Protein AF-A0A1V5FKQ6-F1 (afdb_monomer)

Secondary structure (DSSP, 8-state):
----------HHHHHHHHHHHT-SSHHHHHHHHHHHHHHHHHHHHHGGGTTT-S-PPPHHHHHHHHHHHHHSPPGGGS--

Sequence (80 aa):
MHLKLTIGVPGVMLKELMRLTGARTRREAVVTAIAEFNRSKRSAQLRRYIGTCRDFISLEESMRLLAFARTSPDPVEKER

Mean predicted aligned error: 11.43 Å

Solvent-accessible surface area (backbone atoms only — not comparable to full-atom values): 5145 Å² total; per-residue (Å²): 139,89,84,89,82,90,77,96,68,58,68,71,58,50,54,51,42,24,64,74,64,68,35,94,44,75,68,53,20,53,52,53,50,52,52,52,50,52,53,54,49,52,56,58,58,53,56,76,50,65,85,66,66,83,81,68,76,48,72,68,56,49,51,50,52,55,50,47,64,72,70,50,76,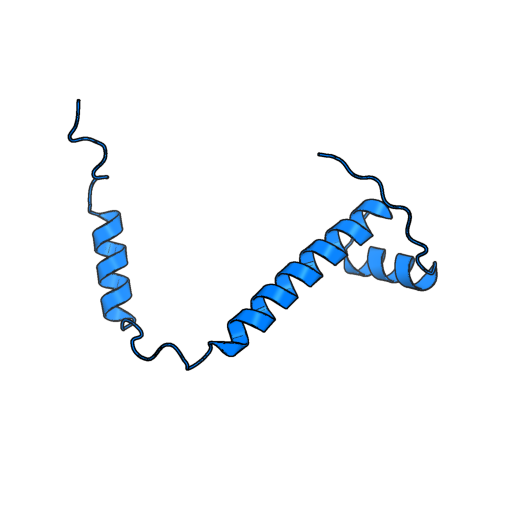72,84,79,77,82,76,126

Structure (mmCIF, N/CA/C/O backbone):
data_AF-A0A1V5FKQ6-F1
#
_entry.id   AF-A0A1V5FKQ6-F1
#
loop_
_atom_site.group_PDB
_atom_site.id
_atom_site.type_symbol
_atom_site.label_atom_id
_atom_site.label_alt_id
_atom_site.label_comp_id
_atom_site.label_asym_id
_atom_site.label_entity_id
_atom_site.label_seq_id
_atom_site.pdbx_PDB_ins_code
_atom_site.Cartn_x
_atom_site.Cartn_y
_atom_site.Cartn_z
_atom_site.occupancy
_atom_site.B_iso_or_equiv
_atom_site.auth_seq_id
_atom_site.auth_comp_id
_atom_site.auth_asym_id
_atom_site.auth_atom_id
_atom_site.pdbx_PDB_model_num
ATOM 1 N N . MET A 1 1 ? -8.698 20.240 -1.407 1.00 54.44 1 MET A N 1
ATOM 2 C CA . MET A 1 1 ? -10.102 19.963 -1.026 1.00 54.44 1 MET A CA 1
ATOM 3 C C . MET A 1 1 ? -10.142 18.766 -0.086 1.00 54.44 1 MET A C 1
ATOM 5 O O . MET A 1 1 ? -9.458 17.787 -0.355 1.00 54.44 1 MET A O 1
ATOM 9 N N . HIS A 1 2 ? -10.881 18.847 1.022 1.00 66.69 2 HIS A N 1
ATOM 10 C CA . HIS A 1 2 ? -11.078 17.731 1.954 1.00 66.69 2 HIS A CA 1
ATOM 11 C C . HIS A 1 2 ? -12.444 17.095 1.684 1.00 66.69 2 HIS A C 1
ATOM 13 O O . HIS A 1 2 ? -13.463 17.758 1.848 1.00 66.69 2 HIS A O 1
ATOM 19 N N . LEU A 1 3 ? -12.457 15.822 1.284 1.00 82.56 3 LEU A N 1
ATOM 20 C CA . LEU A 1 3 ? -13.681 15.039 1.134 1.00 82.56 3 LEU A CA 1
ATOM 21 C C . LEU A 1 3 ? -13.778 14.018 2.272 1.00 82.56 3 LEU A C 1
ATOM 23 O O . LEU A 1 3 ? -12.783 13.389 2.652 1.00 82.56 3 LEU A O 1
ATOM 27 N N . LYS A 1 4 ? -14.982 13.857 2.820 1.00 85.00 4 LYS A N 1
ATOM 28 C CA . LYS A 1 4 ? -15.284 12.880 3.863 1.00 85.00 4 LYS A CA 1
ATOM 29 C C . LYS A 1 4 ? -16.150 11.785 3.252 1.00 85.00 4 LYS A C 1
ATOM 31 O O . LYS A 1 4 ? -17.222 12.063 2.733 1.00 85.00 4 LYS A O 1
ATOM 36 N N . LEU A 1 5 ? -15.656 10.555 3.306 1.00 88.62 5 LEU A N 1
ATOM 37 C CA . LEU A 1 5 ? -16.340 9.367 2.812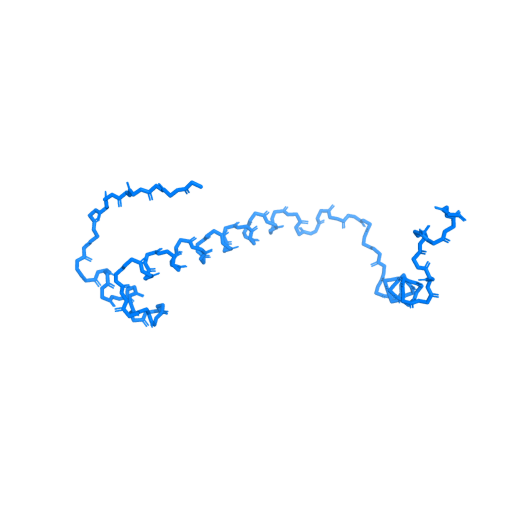 1.00 88.62 5 LEU A CA 1
ATOM 38 C C . LEU A 1 5 ? -16.542 8.396 3.979 1.00 88.62 5 LEU A C 1
ATOM 40 O O . LEU A 1 5 ? -15.607 8.159 4.747 1.00 88.62 5 LEU A O 1
ATOM 44 N N . THR A 1 6 ? -17.745 7.835 4.096 1.00 92.25 6 THR A N 1
ATOM 45 C CA . THR A 1 6 ? -18.073 6.781 5.064 1.00 92.25 6 THR A CA 1
ATOM 46 C C . THR A 1 6 ? -18.061 5.440 4.342 1.00 92.25 6 THR A C 1
ATOM 48 O O . THR A 1 6 ? -18.837 5.236 3.414 1.00 92.25 6 THR A O 1
ATOM 51 N N . ILE A 1 7 ? -17.183 4.530 4.763 1.00 89.06 7 ILE A N 1
ATOM 52 C CA . ILE A 1 7 ? -17.096 3.165 4.232 1.00 89.06 7 ILE A CA 1
ATOM 53 C C . ILE A 1 7 ? -17.317 2.154 5.356 1.00 89.06 7 ILE A C 1
ATOM 55 O O . ILE A 1 7 ? -16.779 2.307 6.455 1.00 89.06 7 ILE A O 1
ATOM 59 N N . GLY A 1 8 ? -18.106 1.117 5.083 1.00 91.06 8 GLY A N 1
ATOM 60 C CA . GLY A 1 8 ? -18.248 -0.028 5.976 1.00 91.06 8 GLY A CA 1
ATOM 61 C C . GLY A 1 8 ? -17.056 -0.962 5.809 1.00 91.06 8 GLY A C 1
ATOM 62 O O . GLY A 1 8 ? -16.875 -1.536 4.740 1.00 91.06 8 GLY A O 1
ATOM 63 N N . VAL A 1 9 ? -16.239 -1.111 6.852 1.00 89.00 9 VAL A N 1
ATOM 64 C CA . VAL A 1 9 ? -15.099 -2.040 6.857 1.00 89.00 9 VAL A CA 1
ATOM 65 C C . VA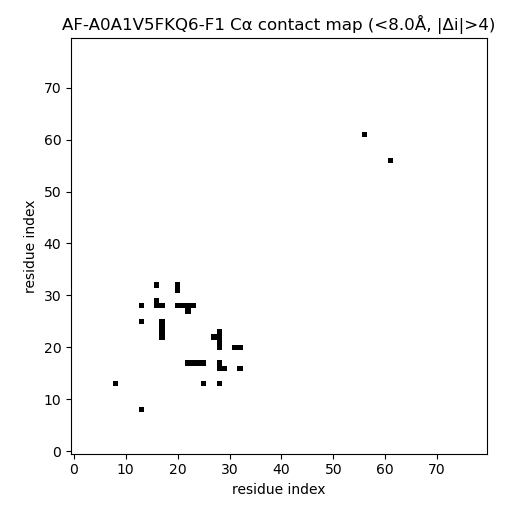L A 1 9 ? -15.340 -3.087 7.942 1.00 89.00 9 VAL A C 1
ATOM 67 O O . VAL A 1 9 ? -15.548 -2.702 9.097 1.00 89.00 9 VAL A O 1
ATOM 70 N N . PRO A 1 10 ? -15.303 -4.393 7.621 1.00 95.69 10 PRO A N 1
ATOM 71 C CA . PRO A 1 10 ? -15.421 -5.443 8.625 1.00 95.69 10 PRO A CA 1
ATOM 72 C C . PRO A 1 10 ? -14.371 -5.280 9.729 1.00 95.69 10 PRO A C 1
ATOM 74 O O . PRO A 1 10 ? -13.198 -5.036 9.443 1.00 95.69 10 PRO A O 1
ATOM 77 N N . GLY A 1 11 ? -14.765 -5.455 10.994 1.00 92.62 11 GLY A N 1
ATOM 78 C CA . GLY A 1 11 ? -13.868 -5.230 12.137 1.00 92.62 11 GLY A CA 1
ATOM 79 C C . GLY A 1 11 ? -12.594 -6.081 12.091 1.00 92.62 11 GLY A C 1
ATOM 80 O O . GLY A 1 11 ? -11.510 -5.586 12.396 1.00 92.62 11 GLY A O 1
ATOM 81 N N . VAL A 1 12 ? -12.707 -7.330 11.629 1.00 95.75 12 VAL A N 1
ATOM 82 C CA . VAL A 1 12 ? -11.567 -8.244 11.439 1.00 95.75 12 VAL A CA 1
ATOM 83 C C . VAL A 1 12 ? -10.579 -7.724 10.392 1.00 95.75 12 VAL A C 1
ATOM 85 O O . VAL A 1 12 ? -9.375 -7.719 10.632 1.00 95.75 12 VAL A O 1
ATOM 88 N N . MET A 1 13 ? -11.090 -7.199 9.276 1.00 95.12 13 MET A N 1
ATOM 89 C CA . MET A 1 13 ? -10.277 -6.615 8.210 1.00 95.12 13 MET A CA 1
ATOM 90 C C . MET A 1 13 ? -9.602 -5.332 8.690 1.00 95.12 13 MET A C 1
ATOM 92 O O . MET A 1 13 ? -8.428 -5.121 8.415 1.00 95.12 13 MET A O 1
ATOM 96 N N . LEU A 1 14 ? -10.313 -4.489 9.443 1.00 94.56 14 LEU A N 1
ATOM 97 C CA . LEU A 1 14 ? -9.749 -3.251 9.972 1.00 94.56 14 LEU A CA 1
ATOM 98 C C . LEU A 1 14 ? -8.634 -3.513 10.990 1.00 94.56 14 LEU A C 1
ATOM 100 O O . LEU A 1 14 ? -7.620 -2.822 10.966 1.00 94.56 14 LEU A O 1
ATOM 104 N N . LYS A 1 15 ? -8.804 -4.514 11.862 1.00 95.19 15 LYS A N 1
ATOM 105 C CA . LYS A 1 15 ? -7.780 -4.913 12.836 1.00 95.19 15 LYS A CA 1
ATOM 106 C C . LYS A 1 15 ? -6.513 -5.390 12.133 1.00 95.19 15 LYS A C 1
ATOM 108 O O . LYS A 1 15 ? -5.418 -4.968 12.495 1.00 95.19 15 LYS A O 1
ATOM 113 N N . GLU A 1 16 ? -6.673 -6.224 11.112 1.00 95.44 16 GLU A N 1
ATOM 114 C CA . GLU A 1 16 ? -5.548 -6.704 10.318 1.00 95.44 16 GLU A CA 1
ATOM 115 C C . GLU A 1 16 ? -4.883 -5.571 9.535 1.00 95.44 16 GLU A C 1
ATOM 117 O O . GLU A 1 16 ? -3.659 -5.461 9.513 1.00 95.44 16 GLU A O 1
ATOM 122 N N . LEU A 1 17 ? -5.678 -4.662 8.972 1.00 95.19 17 LEU A N 1
ATOM 123 C CA . LEU A 1 17 ? -5.156 -3.498 8.275 1.00 95.19 17 LEU A CA 1
ATOM 124 C C . LEU A 1 17 ? -4.317 -2.619 9.204 1.00 95.19 17 LEU A C 1
ATOM 126 O O . LEU A 1 17 ? -3.198 -2.271 8.854 1.00 95.19 17 LEU A O 1
ATOM 130 N 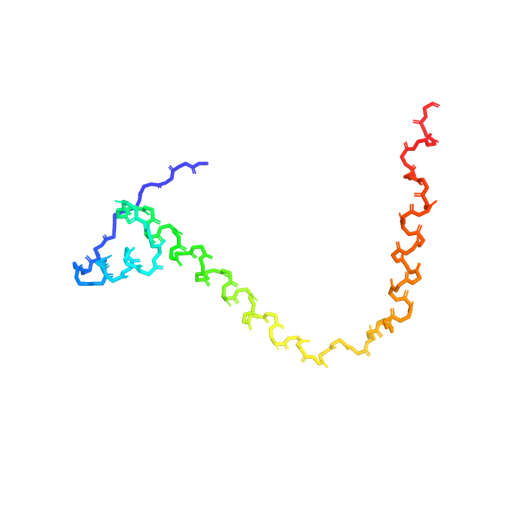N . MET A 1 18 ? -4.816 -2.316 10.405 1.00 96.06 18 MET A N 1
ATOM 131 C CA . MET A 1 18 ? -4.065 -1.550 11.403 1.00 96.06 18 MET A CA 1
ATOM 132 C C . MET A 1 18 ? -2.765 -2.255 11.815 1.00 96.06 18 MET A C 1
ATOM 134 O O . MET A 1 18 ? -1.750 -1.583 11.987 1.00 96.06 18 MET A O 1
ATOM 138 N N . ARG A 1 19 ? -2.769 -3.593 11.926 1.00 96.25 19 ARG A N 1
ATOM 139 C CA . ARG A 1 19 ? -1.564 -4.393 12.204 1.00 96.25 19 ARG A CA 1
ATOM 140 C C . ARG A 1 19 ? -0.534 -4.266 11.082 1.00 96.25 19 ARG A C 1
ATOM 142 O O . ARG A 1 19 ? 0.640 -4.056 11.365 1.00 96.25 19 ARG A O 1
ATOM 149 N N . LEU A 1 20 ? -0.969 -4.387 9.828 1.00 95.75 20 LEU A N 1
ATOM 150 C CA . LEU A 1 20 ? -0.096 -4.326 8.654 1.00 95.75 20 LEU A CA 1
ATOM 151 C C . LEU A 1 20 ? 0.452 -2.920 8.403 1.00 95.75 20 LEU A C 1
ATOM 153 O O . LEU A 1 20 ? 1.616 -2.773 8.045 1.00 95.75 20 LEU A O 1
ATOM 157 N N . THR A 1 21 ? -0.369 -1.886 8.590 1.00 94.75 21 THR A N 1
ATOM 158 C CA . THR A 1 21 ? 0.050 -0.500 8.355 1.00 94.75 21 THR A CA 1
ATOM 159 C C . THR A 1 21 ? 0.736 0.133 9.565 1.00 94.75 21 THR A C 1
ATOM 161 O O . THR A 1 21 ? 1.265 1.232 9.435 1.00 94.75 21 THR A O 1
ATOM 164 N N . GLY A 1 22 ? 0.675 -0.489 10.750 1.00 94.75 22 GLY A N 1
ATOM 165 C CA . GLY A 1 22 ? 1.159 0.093 12.010 1.00 94.75 22 GLY A CA 1
ATOM 166 C C . GLY A 1 22 ? 0.392 1.347 12.452 1.00 94.75 22 GLY A C 1
ATOM 167 O O . GLY A 1 22 ? 0.876 2.116 13.282 1.00 94.75 22 GLY A O 1
ATOM 168 N N . ALA A 1 23 ? -0.791 1.583 11.880 1.00 96.31 23 ALA A N 1
ATOM 169 C CA . ALA A 1 23 ? -1.543 2.815 12.082 1.00 96.31 23 ALA A CA 1
ATOM 170 C C . ALA A 1 23 ? -2.205 2.849 13.462 1.00 96.31 23 ALA A C 1
ATOM 172 O O . ALA A 1 23 ? -2.775 1.859 13.927 1.00 96.31 23 ALA A O 1
ATOM 173 N N . ARG A 1 24 ? -2.208 4.028 14.090 1.00 94.06 24 ARG A N 1
ATOM 174 C CA . ARG A 1 24 ? -2.826 4.234 15.409 1.00 94.06 24 ARG A CA 1
ATOM 175 C C . ARG A 1 24 ? -4.323 4.486 15.302 1.00 94.06 24 ARG A C 1
ATOM 177 O O . ARG A 1 24 ? -5.064 4.248 16.252 1.00 94.06 24 ARG A O 1
ATOM 184 N N . THR A 1 25 ? -4.782 4.962 14.143 1.00 95.19 25 THR A N 1
ATOM 185 C CA . THR A 1 25 ? -6.196 5.268 13.905 1.00 95.19 25 THR A CA 1
ATOM 186 C C . THR A 1 25 ? -6.761 4.514 12.708 1.00 95.19 25 THR A C 1
ATOM 188 O O . THR A 1 25 ? -6.067 4.209 11.740 1.00 95.19 25 THR A O 1
ATOM 191 N N . ARG A 1 26 ? -8.077 4.268 12.740 1.00 93.50 26 ARG A N 1
ATOM 192 C CA . ARG A 1 26 ? -8.807 3.607 11.645 1.00 93.50 26 ARG A CA 1
ATOM 193 C C . ARG A 1 26 ? -8.671 4.367 10.323 1.00 93.50 26 ARG A C 1
ATOM 195 O O . ARG A 1 26 ? -8.496 3.760 9.274 1.00 93.50 26 ARG A O 1
ATOM 202 N N . ARG A 1 27 ? -8.747 5.704 10.382 1.00 93.62 27 ARG A N 1
ATOM 203 C CA . ARG A 1 27 ? -8.624 6.579 9.206 1.00 93.62 27 ARG A CA 1
ATOM 204 C C . ARG A 1 27 ? -7.236 6.468 8.592 1.00 93.62 27 ARG A C 1
ATOM 206 O O . ARG A 1 27 ? -7.129 6.303 7.384 1.00 93.62 27 ARG A O 1
ATOM 213 N N . GLU A 1 28 ? -6.202 6.567 9.418 1.00 94.56 28 GLU A N 1
ATOM 214 C CA . GLU A 1 28 ? -4.812 6.451 8.981 1.00 94.56 28 GLU A CA 1
ATOM 215 C C . GLU A 1 28 ? -4.560 5.102 8.307 1.00 94.56 28 GLU A C 1
ATOM 217 O O . GLU A 1 28 ? -4.044 5.079 7.196 1.00 94.56 28 GLU A O 1
ATOM 222 N N . ALA A 1 29 ? -5.029 4.000 8.904 1.00 95.38 29 ALA A N 1
ATOM 223 C CA . ALA A 1 29 ? -4.889 2.666 8.323 1.00 95.38 29 ALA A CA 1
ATOM 224 C C . ALA A 1 29 ? -5.449 2.598 6.896 1.00 95.38 29 ALA A C 1
ATOM 226 O O . ALA A 1 29 ? -4.776 2.142 5.975 1.00 95.38 29 ALA A O 1
ATOM 227 N N . VAL A 1 30 ? -6.666 3.116 6.696 1.00 94.19 30 VAL A N 1
ATOM 228 C CA . VAL A 1 30 ? -7.330 3.134 5.385 1.00 94.19 30 VAL A CA 1
ATOM 229 C C . VAL A 1 30 ? -6.597 4.036 4.391 1.00 94.19 30 VAL A C 1
ATOM 231 O O . VAL A 1 30 ? -6.400 3.644 3.243 1.00 94.19 30 VAL A O 1
ATOM 234 N N . VAL A 1 31 ? -6.170 5.229 4.808 1.00 94.12 31 VAL A N 1
ATOM 235 C CA . VAL A 1 31 ? -5.446 6.158 3.926 1.00 94.12 31 VAL A CA 1
ATOM 236 C C . VAL A 1 31 ? -4.114 5.553 3.478 1.00 94.12 31 VAL A C 1
ATOM 238 O O . VAL A 1 31 ? -3.809 5.575 2.284 1.00 94.12 31 VAL A O 1
ATOM 241 N N . THR A 1 32 ? -3.361 4.954 4.400 1.00 95.38 32 THR A N 1
ATOM 242 C CA . THR A 1 32 ? -2.095 4.275 4.101 1.00 95.38 32 THR A CA 1
ATOM 243 C C . THR A 1 32 ? -2.308 3.086 3.166 1.00 95.38 32 THR A C 1
ATOM 245 O O . THR A 1 32 ? -1.591 2.948 2.176 1.00 95.38 32 THR A O 1
ATOM 248 N N . ALA A 1 33 ? -3.343 2.276 3.406 1.00 94.88 33 ALA A N 1
ATOM 249 C CA . ALA A 1 33 ? -3.698 1.152 2.539 1.00 94.88 33 ALA A CA 1
ATOM 250 C C . ALA A 1 33 ? -3.967 1.589 1.092 1.00 94.88 33 ALA A C 1
ATOM 252 O O . ALA A 1 33 ? -3.473 0.978 0.145 1.00 94.88 33 ALA A O 1
ATOM 253 N N . ILE A 1 34 ? -4.733 2.671 0.917 1.00 94.44 34 ILE A N 1
ATOM 254 C CA . ILE A 1 34 ? -5.062 3.220 -0.403 1.00 94.44 34 ILE A CA 1
ATOM 255 C C . ILE A 1 34 ? -3.803 3.758 -1.092 1.00 94.44 34 ILE A C 1
ATOM 257 O O . ILE A 1 34 ? -3.608 3.530 -2.289 1.00 94.44 34 ILE A O 1
ATOM 261 N N . ALA A 1 35 ? -2.934 4.453 -0.354 1.00 94.75 35 ALA A N 1
ATOM 262 C CA . ALA A 1 35 ? -1.681 4.971 -0.894 1.00 94.75 35 ALA A CA 1
ATOM 263 C C . ALA A 1 35 ? -0.777 3.839 -1.416 1.00 94.75 35 ALA A C 1
ATOM 265 O O . ALA A 1 35 ? -0.297 3.911 -2.552 1.00 94.75 35 ALA A O 1
ATOM 266 N N . GLU A 1 36 ? -0.614 2.769 -0.634 1.00 94.56 36 GLU A N 1
ATOM 267 C CA . GLU A 1 36 ? 0.188 1.601 -1.015 1.00 94.56 36 GLU A CA 1
ATOM 268 C C . GLU A 1 36 ? -0.434 0.798 -2.163 1.00 94.56 36 GLU A C 1
ATOM 270 O O . GLU A 1 36 ? 0.269 0.380 -3.090 1.00 94.56 36 GLU A O 1
ATOM 275 N N . PHE A 1 37 ? -1.762 0.650 -2.183 1.00 94.94 37 PHE A N 1
ATOM 276 C CA . PHE A 1 37 ? -2.461 0.038 -3.312 1.00 94.94 37 PHE A CA 1
ATOM 277 C C . PHE A 1 37 ? -2.202 0.810 -4.609 1.00 94.94 37 PHE A C 1
ATOM 279 O O . PHE A 1 37 ? -1.817 0.223 -5.623 1.00 94.94 37 PHE A O 1
ATOM 286 N N . ASN A 1 38 ? -2.343 2.137 -4.574 1.00 94.44 38 ASN A N 1
ATOM 287 C CA . ASN A 1 38 ? -2.107 2.984 -5.739 1.00 94.44 38 ASN A CA 1
ATOM 288 C C . ASN A 1 38 ? -0.651 2.917 -6.202 1.00 94.44 38 ASN A C 1
ATOM 290 O O . ASN A 1 38 ? -0.388 2.809 -7.401 1.00 94.44 38 ASN A O 1
ATOM 294 N N . ARG A 1 39 ? 0.303 2.935 -5.266 1.00 94.00 39 ARG A N 1
ATOM 295 C CA . ARG A 1 39 ? 1.727 2.762 -5.570 1.00 94.00 39 ARG A CA 1
ATOM 296 C C . ARG A 1 39 ? 1.983 1.428 -6.271 1.00 94.00 39 ARG A C 1
ATOM 298 O O . ARG A 1 39 ? 2.583 1.407 -7.343 1.00 94.00 39 ARG A O 1
ATOM 305 N N . SER A 1 40 ? 1.451 0.341 -5.720 1.00 92.50 40 SER A N 1
ATOM 306 C CA . SER A 1 40 ? 1.581 -1.006 -6.280 1.00 92.50 40 SER A CA 1
ATOM 307 C C . SER A 1 40 ? 0.954 -1.125 -7.671 1.00 92.50 40 SER A C 1
ATOM 309 O O . SER A 1 40 ? 1.529 -1.750 -8.566 1.00 92.50 40 SER A O 1
ATOM 311 N N . LYS A 1 41 ? -0.205 -0.491 -7.892 1.00 95.06 41 LYS A N 1
ATOM 312 C CA . LYS A 1 41 ? -0.877 -0.469 -9.198 1.00 95.06 41 LYS A CA 1
ATOM 313 C C . LYS A 1 41 ? -0.105 0.324 -10.245 1.00 95.06 41 LYS A C 1
ATOM 315 O O . LYS A 1 41 ? 0.006 -0.163 -11.368 1.00 95.06 41 LYS A O 1
ATOM 320 N N . ARG A 1 42 ? 0.489 1.469 -9.891 1.00 92.31 42 ARG A N 1
ATOM 321 C CA . ARG A 1 42 ? 1.375 2.214 -10.805 1.00 92.31 42 ARG A CA 1
ATOM 322 C C . ARG A 1 42 ? 2.553 1.352 -11.252 1.00 92.31 42 ARG A C 1
ATOM 324 O O . ARG A 1 42 ? 2.781 1.205 -12.449 1.00 92.31 42 ARG A O 1
ATOM 331 N N . SER A 1 43 ? 3.229 0.685 -10.315 1.00 88.56 43 SER A N 1
ATOM 332 C CA . SER A 1 43 ? 4.316 -0.246 -10.648 1.00 88.56 43 SER A CA 1
ATOM 333 C C . SER A 1 43 ? 3.841 -1.413 -11.522 1.00 88.56 43 SER A C 1
AT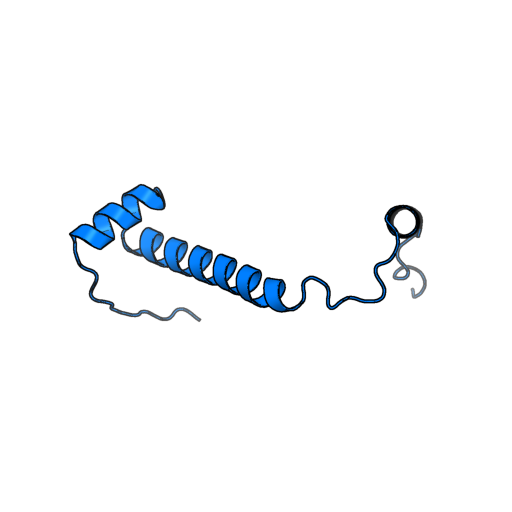OM 335 O O . SER A 1 43 ? 4.544 -1.845 -12.431 1.00 88.56 43 SER A O 1
ATOM 337 N N . ALA A 1 44 ? 2.629 -1.927 -11.295 1.00 91.38 44 ALA A N 1
ATOM 338 C CA . ALA A 1 44 ? 2.048 -2.966 -12.143 1.00 91.38 44 ALA A CA 1
ATOM 339 C C . ALA A 1 44 ? 1.718 -2.484 -13.566 1.00 91.38 44 ALA A C 1
ATOM 341 O O . ALA A 1 44 ? 1.850 -3.261 -14.506 1.00 91.38 44 ALA A O 1
ATOM 342 N N . GLN A 1 45 ? 1.323 -1.224 -13.746 1.00 90.12 45 GLN A N 1
ATOM 343 C CA . GLN A 1 45 ? 1.118 -0.641 -15.074 1.00 90.12 45 GLN A CA 1
ATOM 344 C C . GLN A 1 45 ? 2.443 -0.477 -15.824 1.00 90.12 45 GLN A C 1
ATOM 346 O O . GLN A 1 45 ? 2.520 -0.838 -16.994 1.00 90.12 45 GLN A O 1
ATOM 351 N N . LEU A 1 46 ? 3.494 -0.022 -15.133 1.00 86.44 46 LEU A N 1
ATOM 352 C CA . LEU A 1 46 ? 4.848 0.103 -15.686 1.00 86.44 46 LEU A CA 1
ATOM 353 C C . LEU A 1 46 ? 5.404 -1.235 -16.185 1.00 86.44 46 LEU A C 1
ATOM 355 O O . LEU A 1 46 ? 6.082 -1.266 -17.207 1.00 86.44 46 LEU A O 1
ATOM 359 N N . ARG A 1 47 ? 5.056 -2.351 -15.527 1.00 84.06 47 ARG A N 1
ATOM 360 C CA . ARG A 1 47 ? 5.466 -3.695 -15.971 1.00 84.06 47 ARG A CA 1
ATOM 361 C C . ARG A 1 47 ? 5.078 -4.016 -17.414 1.00 84.06 47 ARG A C 1
ATOM 363 O O . ARG A 1 47 ? 5.784 -4.783 -18.052 1.00 84.06 47 ARG A O 1
ATOM 370 N N . ARG A 1 48 ? 4.007 -3.416 -17.945 1.00 82.62 48 ARG A N 1
ATOM 371 C CA . ARG A 1 48 ? 3.580 -3.613 -19.342 1.00 82.62 48 ARG A CA 1
ATOM 372 C C . ARG A 1 48 ? 4.569 -3.056 -20.368 1.00 82.62 48 ARG A C 1
ATOM 374 O O . ARG A 1 48 ? 4.518 -3.464 -21.518 1.00 82.62 48 ARG A O 1
ATOM 381 N N . TYR A 1 49 ? 5.441 -2.145 -19.948 1.00 81.50 49 TYR A N 1
ATOM 382 C CA . TYR A 1 49 ? 6.446 -1.506 -20.796 1.00 81.50 49 TYR A CA 1
ATOM 383 C C . TYR A 1 49 ? 7.853 -2.088 -20.590 1.00 81.50 49 TYR A C 1
ATOM 385 O O . TYR A 1 49 ? 8.817 -1.656 -21.222 1.00 81.50 49 TYR A O 1
ATOM 393 N N . ILE A 1 50 ? 8.005 -3.079 -19.704 1.00 78.25 50 ILE A N 1
ATOM 394 C CA . ILE A 1 50 ? 9.282 -3.779 -19.555 1.00 78.25 50 ILE A CA 1
ATOM 395 C C . ILE A 1 50 ? 9.579 -4.504 -20.872 1.00 78.25 50 ILE A C 1
ATOM 397 O O . ILE A 1 50 ? 8.754 -5.268 -21.364 1.00 78.25 50 ILE A O 1
ATOM 401 N N . GLY A 1 51 ? 10.750 -4.237 -21.451 1.00 75.12 51 GLY A N 1
ATOM 402 C CA . GLY A 1 51 ? 11.168 -4.795 -22.740 1.00 75.12 51 GLY A CA 1
ATOM 403 C C . GLY A 1 51 ? 10.619 -4.073 -23.978 1.00 75.12 51 GLY A C 1
ATOM 404 O O . GLY A 1 51 ? 11.021 -4.417 -25.083 1.00 75.12 51 GLY A O 1
ATOM 405 N N . THR A 1 52 ? 9.749 -3.061 -23.836 1.00 78.88 52 THR A N 1
ATOM 406 C CA . THR A 1 52 ? 9.273 -2.262 -24.987 1.00 78.88 52 THR A CA 1
ATOM 407 C C . THR A 1 52 ? 10.175 -1.075 -25.310 1.00 78.88 52 THR A C 1
ATOM 409 O O . THR A 1 52 ? 10.102 -0.520 -26.406 1.00 78.88 52 THR A O 1
ATOM 412 N N . CYS A 1 53 ? 11.019 -0.659 -24.367 1.00 73.50 53 CYS A N 1
ATOM 413 C CA . CYS A 1 53 ? 12.032 0.361 -24.607 1.00 73.50 53 CYS A CA 1
ATOM 414 C C . CYS A 1 53 ? 13.163 -0.260 -25.439 1.00 73.50 53 CYS A C 1
ATOM 416 O O . CYS A 1 53 ? 14.000 -0.989 -24.911 1.00 73.50 53 CYS A O 1
ATOM 418 N N . ARG A 1 54 ? 13.126 -0.015 -26.753 1.00 68.88 54 ARG A N 1
ATOM 419 C CA . ARG A 1 54 ? 14.098 -0.539 -27.726 1.00 68.88 54 ARG A CA 1
ATOM 420 C C . ARG A 1 54 ? 15.460 0.137 -27.612 1.00 68.88 54 ARG A C 1
ATOM 422 O O . ARG A 1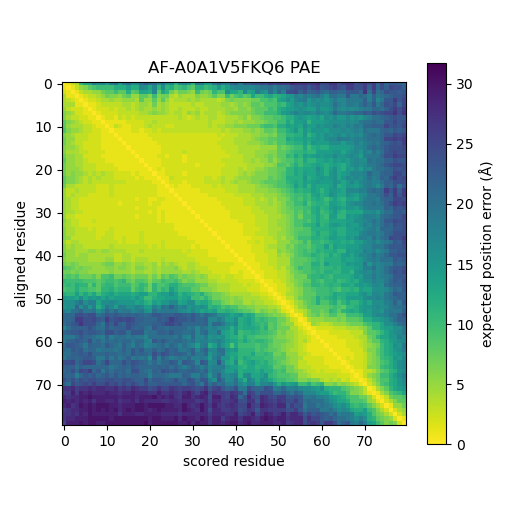 54 ? 16.477 -0.537 -27.719 1.00 68.88 54 ARG A O 1
ATOM 429 N N . ASP A 1 55 ? 15.452 1.425 -27.292 1.00 74.94 55 ASP A N 1
ATOM 430 C CA . ASP A 1 55 ? 16.653 2.247 -27.210 1.00 74.94 55 ASP A CA 1
ATOM 431 C C . ASP A 1 55 ? 16.918 2.603 -25.745 1.00 74.94 55 ASP A C 1
ATOM 433 O O . ASP A 1 55 ? 16.612 3.699 -25.271 1.00 74.94 55 ASP A O 1
ATOM 437 N N . PHE A 1 56 ? 17.429 1.637 -24.978 1.00 70.06 56 PHE A N 1
ATOM 438 C CA . PHE A 1 56 ? 18.019 1.966 -23.686 1.00 70.06 56 PHE A CA 1
ATOM 439 C C . PHE A 1 56 ? 19.411 2.539 -23.917 1.00 70.06 56 PHE A C 1
ATOM 441 O O . PHE A 1 56 ? 20.290 1.894 -24.483 1.00 70.06 56 PHE A O 1
ATOM 448 N N . ILE A 1 57 ? 19.606 3.752 -23.420 1.00 79.50 57 ILE A N 1
ATOM 449 C CA . ILE A 1 57 ? 20.920 4.333 -23.186 1.00 79.50 57 ILE A CA 1
ATOM 450 C C . ILE A 1 57 ? 21.759 3.334 -22.374 1.00 79.50 57 ILE A C 1
ATOM 452 O O . ILE A 1 57 ? 21.294 2.790 -21.367 1.00 79.50 57 ILE A O 1
ATOM 456 N N . SER A 1 58 ? 22.985 3.063 -22.828 1.00 81.69 58 SER A N 1
ATOM 457 C CA . SER A 1 58 ? 23.897 2.171 -22.112 1.00 81.69 58 SER A CA 1
ATOM 458 C C . SER A 1 58 ? 24.200 2.729 -20.718 1.00 81.69 58 SER A C 1
ATOM 460 O O . SER A 1 58 ? 24.126 3.938 -20.485 1.00 81.69 58 SER A O 1
ATOM 462 N N . LEU A 1 59 ? 24.569 1.862 -19.770 1.00 82.06 59 LEU A N 1
ATOM 463 C CA . LEU A 1 59 ? 24.953 2.312 -18.427 1.00 82.06 59 LEU A CA 1
ATOM 464 C C . LEU A 1 59 ? 26.087 3.348 -18.487 1.00 82.06 59 LEU A C 1
ATOM 466 O O . LEU A 1 59 ? 26.054 4.343 -17.768 1.00 82.06 59 LEU A O 1
ATOM 470 N N . GLU A 1 60 ? 27.055 3.129 -19.374 1.00 85.19 60 GLU A N 1
ATOM 471 C CA . GLU A 1 60 ? 28.182 4.032 -19.591 1.00 85.19 60 GLU A CA 1
ATOM 472 C C . GLU A 1 60 ? 27.718 5.410 -20.076 1.00 85.19 60 GLU A C 1
ATOM 474 O O . GLU A 1 60 ? 28.105 6.440 -19.526 1.00 85.19 60 GLU A O 1
ATOM 479 N N . GLU A 1 61 ? 26.829 5.439 -21.063 1.00 84.31 61 GLU A N 1
ATOM 480 C CA . GLU A 1 61 ? 26.277 6.679 -21.596 1.00 84.31 61 GLU A CA 1
ATOM 481 C C . GLU A 1 61 ? 25.387 7.388 -20.562 1.00 84.31 61 GLU A C 1
ATOM 483 O O . GLU A 1 61 ? 25.451 8.610 -20.423 1.00 84.31 61 GLU A O 1
ATOM 488 N N . SER A 1 62 ? 24.663 6.639 -19.721 1.00 85.44 62 SER A N 1
ATOM 489 C CA . SER A 1 62 ? 23.905 7.207 -18.597 1.00 85.44 62 SER A CA 1
ATOM 490 C C . SER A 1 62 ? 24.815 7.869 -17.572 1.00 85.44 62 SER A C 1
ATOM 492 O O . SER A 1 62 ? 24.481 8.941 -17.065 1.00 85.44 62 SER A O 1
ATOM 494 N N . MET A 1 63 ? 25.956 7.255 -17.261 1.00 86.88 63 MET A N 1
ATOM 495 C CA . MET A 1 63 ? 26.940 7.834 -16.350 1.00 86.88 63 MET A CA 1
ATOM 496 C C . MET A 1 63 ? 27.550 9.113 -16.928 1.00 86.88 63 MET A C 1
ATOM 498 O O . MET A 1 63 ? 27.706 10.085 -16.188 1.00 86.88 63 MET A O 1
ATOM 502 N N . ARG A 1 64 ? 27.818 9.160 -18.242 1.00 86.94 64 ARG A N 1
ATOM 503 C CA . ARG A 1 64 ? 28.293 10.382 -18.914 1.00 86.94 64 ARG A CA 1
ATOM 504 C C . ARG A 1 64 ? 27.266 11.512 -18.840 1.00 86.94 64 ARG A C 1
ATOM 506 O O . ARG A 1 64 ? 27.637 12.625 -18.480 1.00 86.94 64 ARG A O 1
ATOM 513 N N . LEU A 1 65 ? 25.987 11.237 -19.111 1.00 86.38 65 LEU A N 1
ATOM 514 C CA . LEU A 1 65 ? 24.926 12.250 -19.017 1.00 86.38 65 LEU A CA 1
ATOM 515 C C . LEU A 1 65 ? 24.739 12.769 -17.584 1.00 86.38 65 LEU A C 1
ATOM 517 O O . LEU A 1 65 ? 24.580 13.971 -17.382 1.00 86.38 65 LEU A O 1
ATOM 521 N N . LEU A 1 66 ? 24.801 11.888 -16.579 1.00 86.38 66 LEU A N 1
ATOM 522 C CA . LEU A 1 66 ? 24.724 12.287 -15.170 1.00 86.38 66 LEU A CA 1
ATOM 523 C C . LEU A 1 66 ? 25.941 13.110 -14.728 1.00 86.38 66 LEU A C 1
ATOM 525 O O . LEU A 1 66 ? 25.786 14.049 -13.949 1.00 86.38 66 LEU A O 1
ATOM 529 N N . ALA A 1 67 ? 27.140 12.777 -15.213 1.00 84.69 67 ALA A N 1
ATOM 530 C CA . ALA A 1 67 ? 28.342 13.565 -14.962 1.00 84.69 67 ALA A CA 1
ATOM 531 C C . ALA A 1 67 ? 28.232 14.954 -15.608 1.00 84.69 67 ALA A C 1
ATOM 533 O O . ALA A 1 67 ? 28.453 15.949 -14.924 1.00 84.69 67 ALA A O 1
ATOM 534 N N . PHE A 1 68 ? 27.787 15.023 -16.868 1.00 82.75 68 PHE A N 1
ATOM 535 C CA . PHE A 1 68 ? 27.551 16.279 -17.582 1.00 82.75 68 PHE A CA 1
ATOM 536 C C . PHE A 1 68 ? 26.547 17.180 -16.850 1.00 82.75 68 PHE A C 1
ATOM 538 O O . PHE A 1 68 ? 26.837 18.350 -16.606 1.00 82.75 68 PHE A O 1
ATOM 545 N N . ALA A 1 69 ? 25.406 16.629 -16.422 1.00 78.81 69 ALA A N 1
ATOM 546 C CA . ALA A 1 69 ? 24.37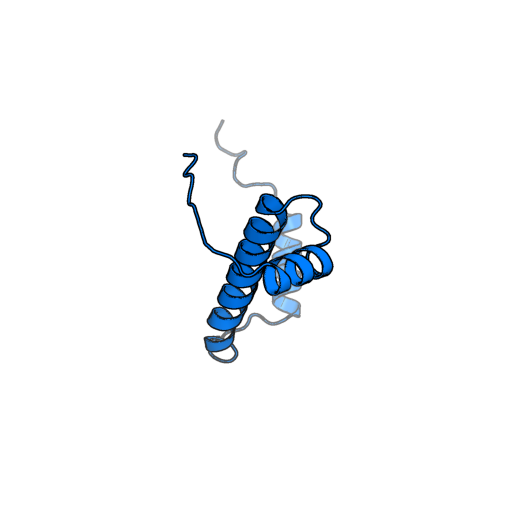3 17.373 -15.698 1.00 78.81 69 ALA A CA 1
ATOM 547 C C . ALA A 1 69 ? 24.844 17.919 -14.337 1.00 78.81 69 ALA A C 1
ATOM 549 O O . ALA A 1 69 ? 24.307 18.909 -13.858 1.00 78.81 69 ALA A O 1
ATOM 550 N N . ARG A 1 70 ? 25.848 17.294 -13.709 1.00 76.25 70 ARG A N 1
ATOM 551 C CA . ARG A 1 70 ? 26.454 17.779 -12.455 1.00 76.25 70 ARG A CA 1
ATOM 552 C C . ARG A 1 70 ? 27.524 18.846 -12.675 1.00 76.25 70 ARG A C 1
ATOM 554 O O . ARG A 1 70 ? 27.814 19.599 -11.754 1.00 76.25 70 ARG A O 1
ATOM 561 N N . THR A 1 71 ? 28.141 18.869 -13.853 1.00 73.38 71 THR A N 1
ATOM 562 C CA . THR A 1 71 ? 29.207 19.818 -14.212 1.00 73.38 71 THR A CA 1
ATOM 563 C C . THR A 1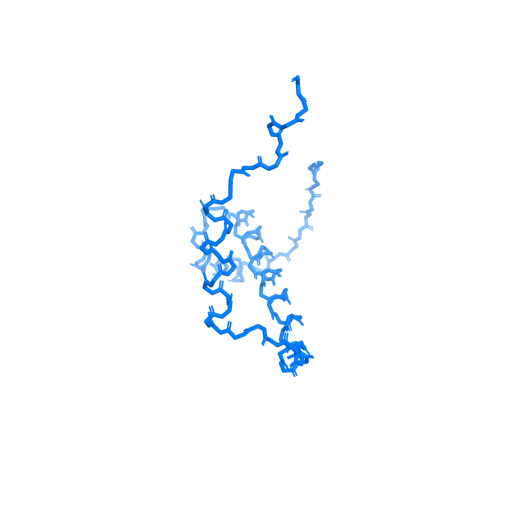 71 ? 28.706 21.022 -15.000 1.00 73.38 71 THR A C 1
ATOM 565 O O . THR A 1 71 ? 29.434 22.002 -15.134 1.00 73.38 71 THR A O 1
ATOM 568 N N . SER A 1 72 ? 27.492 20.955 -15.545 1.00 57.59 72 SER A N 1
ATOM 569 C CA . SER A 1 72 ? 26.892 22.068 -16.266 1.00 57.59 72 SER A CA 1
ATOM 570 C C . SER A 1 72 ? 26.287 23.053 -15.258 1.00 57.59 72 SER A C 1
ATOM 572 O O . SER A 1 72 ? 25.427 22.641 -14.481 1.00 57.59 72 SER A O 1
ATOM 574 N N . PRO A 1 73 ? 26.699 24.333 -15.241 1.00 58.00 73 PRO A N 1
ATOM 575 C CA . PRO A 1 73 ? 25.972 25.353 -14.497 1.00 58.00 73 PRO A CA 1
ATOM 576 C C . PRO A 1 73 ? 24.561 25.471 -15.083 1.00 58.00 73 PRO A C 1
ATOM 578 O O . PRO A 1 73 ? 24.386 25.359 -16.303 1.00 58.00 73 PRO A O 1
ATOM 581 N N . ASP A 1 74 ? 23.561 25.643 -14.218 1.00 59.91 74 ASP A N 1
ATOM 582 C CA . ASP A 1 74 ? 22.166 25.793 -14.627 1.00 59.91 74 ASP A CA 1
ATOM 583 C C . ASP A 1 74 ? 22.048 26.856 -15.740 1.00 59.91 74 ASP A C 1
ATOM 585 O O . ASP A 1 74 ? 22.578 27.962 -15.598 1.00 59.91 74 ASP A O 1
ATOM 589 N N . PRO A 1 75 ? 21.325 26.591 -16.846 1.00 54.25 75 PRO A N 1
ATOM 590 C CA . PRO A 1 75 ? 21.157 27.559 -17.933 1.00 54.25 75 PRO A CA 1
ATOM 591 C C . PRO A 1 75 ? 20.331 28.799 -17.537 1.00 54.25 75 PRO A C 1
ATOM 593 O O . PRO A 1 75 ? 20.093 29.666 -18.372 1.00 54.25 75 PRO A O 1
ATOM 596 N N . VAL A 1 76 ? 19.896 28.907 -16.277 1.00 55.75 76 VAL A N 1
ATOM 597 C CA . VAL A 1 76 ? 19.009 29.970 -15.780 1.00 55.75 76 VAL A CA 1
ATOM 598 C C . VAL A 1 76 ? 19.758 31.281 -15.486 1.00 55.75 76 VAL A C 1
ATOM 600 O O . VAL A 1 76 ? 19.126 32.314 -15.293 1.00 55.75 76 VAL A O 1
ATOM 603 N N . GLU A 1 77 ? 21.093 31.300 -15.506 1.00 53.38 77 GLU A N 1
ATOM 604 C CA . GLU A 1 77 ? 21.867 32.480 -15.078 1.00 53.38 77 GLU A CA 1
ATOM 605 C C . GLU A 1 77 ? 22.338 33.405 -16.220 1.00 53.38 77 GLU A C 1
ATOM 607 O O . GLU A 1 77 ? 23.070 34.359 -15.978 1.00 53.38 77 GLU A O 1
ATOM 612 N N . LYS A 1 78 ? 21.907 33.174 -17.471 1.00 46.19 78 LYS A N 1
ATOM 613 C CA . LYS A 1 78 ? 22.292 34.001 -18.640 1.00 46.19 78 LYS A CA 1
ATOM 614 C C . LYS A 1 78 ? 21.223 34.976 -19.143 1.00 46.19 78 LYS A C 1
ATOM 616 O O . LYS A 1 78 ? 21.284 35.400 -20.294 1.00 46.19 78 LYS A O 1
ATOM 621 N N . GLU A 1 79 ? 20.279 35.369 -18.294 1.00 46.38 79 GLU A N 1
ATOM 622 C CA . GLU A 1 79 ? 19.309 36.412 -18.646 1.00 46.38 79 GLU A CA 1
ATOM 623 C C . GLU A 1 79 ? 18.968 37.282 -17.425 1.00 46.38 79 GLU A C 1
ATOM 625 O O . GLU A 1 79 ? 17.898 37.177 -16.827 1.00 46.38 79 GLU A O 1
ATOM 630 N N . ARG A 1 80 ? 19.933 38.118 -17.018 1.00 39.91 80 ARG A N 1
ATOM 631 C CA . ARG A 1 80 ? 19.736 39.318 -16.192 1.00 39.91 80 ARG A CA 1
ATOM 632 C C . ARG A 1 80 ? 20.700 40.414 -16.614 1.00 39.91 80 ARG A C 1
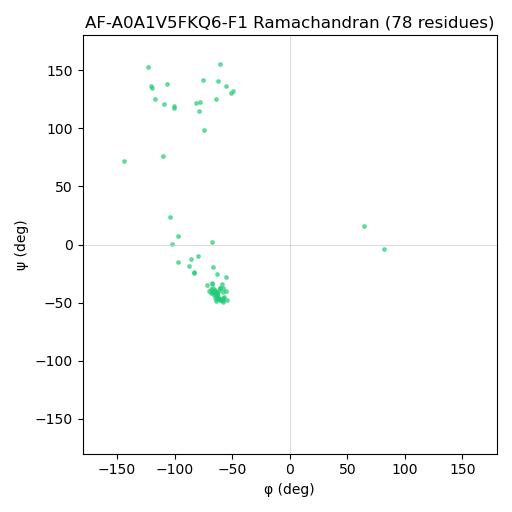ATOM 634 O O . ARG A 1 80 ? 21.876 40.079 -16.869 1.00 39.91 80 ARG A O 1
#

Radius of gyration: 22.35 Å; Cα contacts (8 Å, |Δi|>4): 19; chains: 1; bounding box: 48×48×43 Å

pLDDT: mean 83.75, std 14.0, range [39.91, 96.31]

Foldseek 3Di:
DDDDDDDDDPPVRLVVLCVVQVDPDSVSSVVSVVVVVVVVVVVVVVVVCVVVCPDDDDPVNVVVVVVCVVPDDPPVPPDD